Protein AF-A0A9J6H003-F1 (afdb_monomer_lite)

Organism: Haemaphysalis longicornis (NCBI:txid44386)

Secondary structure (DSSP, 8-state):
--PPEEEEES-HHHHHHHHTT---HHHHHTS-S--SS-EEEEE--TT--PPTTSS---HHHHHHHHHHHHHHSS---SSS---------SHHHHHHHHHHHT-SSPPPPTTS-HHHHHHHHHHHTT----HHHHHHH-TTT--------EETTEE-----

Sequence (160 aa):
MNWDFTVLSDSRTAVASYARNSVCGTAASLLPERKETTTHIRWFPAHVGGIAGFTVNRNEEADAIARELAHHAVPPCPSSAAEIMEPLTNYGDILHWHRAGRRALPPPHPRLKRGKAILLRQLQTGSVLTPALARHVCPGTYESAVCARYWAGEAITSME

Structure (mmCIF, N/CA/C/O backbone):
data_AF-A0A9J6H003-F1
#
_entry.id   AF-A0A9J6H003-F1
#
loop_
_atom_site.group_PDB
_atom_site.id
_atom_site.type_symbol
_atom_site.label_atom_id
_atom_site.label_alt_id
_atom_site.label_comp_id
_atom_site.label_asym_id
_atom_site.label_entity_id
_atom_site.label_seq_id
_atom_site.pdbx_PDB_ins_code
_atom_site.Cartn_x
_atom_site.Cartn_y
_atom_site.Cartn_z
_atom_site.occupancy
_atom_site.B_iso_or_equiv
_atom_site.auth_seq_id
_atom_site.auth_comp_id
_atom_site.auth_asym_id
_atom_site.auth_atom_id
_atom_site.pdbx_PDB_model_num
ATOM 1 N N . MET A 1 1 ? -18.321 -4.145 41.284 1.00 48.47 1 MET A N 1
ATOM 2 C CA . MET A 1 1 ? -19.223 -3.714 40.193 1.00 48.47 1 MET A CA 1
ATOM 3 C C . MET A 1 1 ? -18.526 -4.104 38.902 1.00 48.47 1 MET A C 1
ATOM 5 O O . MET A 1 1 ? -17.523 -3.480 38.578 1.00 48.47 1 MET A O 1
ATOM 9 N N . ASN A 1 2 ? -18.950 -5.193 38.254 1.00 58.94 2 ASN A N 1
ATOM 10 C CA . ASN A 1 2 ? -18.374 -5.586 36.967 1.00 58.94 2 ASN A CA 1
ATOM 11 C C . ASN A 1 2 ? -18.981 -4.691 35.894 1.00 58.94 2 ASN A C 1
ATOM 13 O O . ASN A 1 2 ? -20.190 -4.713 35.679 1.00 58.94 2 ASN A O 1
ATOM 17 N N . TRP A 1 3 ? -18.141 -3.862 35.286 1.00 63.03 3 TRP A N 1
ATOM 18 C CA . TRP A 1 3 ? -18.507 -3.084 34.115 1.00 63.03 3 TRP A CA 1
ATOM 19 C C . TRP A 1 3 ? -18.199 -3.927 32.883 1.00 63.03 3 TRP A C 1
ATOM 21 O O . TRP A 1 3 ? -17.039 -4.278 32.654 1.00 63.03 3 TRP A O 1
ATOM 31 N N . ASP A 1 4 ? -19.237 -4.247 32.117 1.00 76.44 4 ASP A N 1
ATOM 32 C CA . ASP A 1 4 ? -19.085 -4.874 30.810 1.00 76.44 4 ASP A CA 1
ATOM 33 C C . ASP A 1 4 ? -18.823 -3.778 29.773 1.00 76.44 4 ASP A C 1
ATOM 35 O O . ASP A 1 4 ? -19.652 -2.891 29.554 1.00 76.44 4 ASP A O 1
ATOM 39 N N . PHE A 1 5 ? -17.655 -3.824 29.131 1.00 80.75 5 PHE A N 1
ATOM 40 C CA . PHE A 1 5 ? -17.269 -2.862 28.098 1.00 80.75 5 PHE A CA 1
ATOM 41 C C . PHE A 1 5 ? -17.395 -3.488 26.713 1.00 80.75 5 PHE A C 1
ATOM 43 O O . PHE A 1 5 ? -16.940 -4.606 26.487 1.00 80.75 5 PHE A O 1
ATOM 50 N N . THR A 1 6 ? -17.972 -2.756 25.759 1.00 84.50 6 THR A N 1
ATOM 51 C CA . THR A 1 6 ? -17.977 -3.155 24.345 1.00 84.50 6 THR A CA 1
ATOM 52 C C . THR A 1 6 ? -17.136 -2.182 23.530 1.00 84.50 6 THR A C 1
ATOM 54 O O . THR A 1 6 ? -17.440 -0.994 23.476 1.00 84.50 6 THR A O 1
ATOM 57 N N . VAL A 1 7 ? -16.096 -2.697 22.878 1.00 86.00 7 VAL A N 1
ATOM 58 C CA . VAL A 1 7 ? -15.263 -1.976 21.914 1.00 86.00 7 VAL A CA 1
ATOM 59 C C . VAL A 1 7 ? -15.771 -2.297 20.511 1.00 86.00 7 VAL A C 1
ATOM 61 O O . VAL A 1 7 ? -15.875 -3.467 20.133 1.00 86.00 7 VAL A O 1
ATOM 64 N N . LEU A 1 8 ? -16.092 -1.259 19.742 1.00 87.19 8 LEU A N 1
ATOM 65 C CA . LEU A 1 8 ? -16.487 -1.378 18.341 1.00 87.19 8 LEU A CA 1
ATOM 66 C C . LEU A 1 8 ? -15.276 -1.113 17.445 1.00 87.19 8 LEU A C 1
ATOM 68 O O . LEU A 1 8 ? -14.487 -0.214 17.726 1.00 87.19 8 LEU A O 1
ATOM 72 N N . SER A 1 9 ? -15.127 -1.902 16.383 1.00 88.31 9 SER A N 1
ATOM 73 C CA . SER A 1 9 ? -14.101 -1.688 15.360 1.00 88.31 9 SER A CA 1
ATOM 74 C C . SER A 1 9 ? -14.612 -2.110 13.989 1.00 88.31 9 SER A C 1
ATOM 76 O O . SER A 1 9 ? -15.258 -3.149 13.848 1.00 88.31 9 SER A O 1
ATOM 78 N N . ASP A 1 10 ? -14.279 -1.338 12.964 1.00 90.25 10 ASP A N 1
ATOM 79 C CA . ASP A 1 10 ? -14.532 -1.670 11.562 1.00 90.25 10 ASP A CA 1
ATOM 80 C C . ASP A 1 10 ? -13.473 -2.566 10.915 1.00 90.25 10 ASP A C 1
ATOM 82 O O . ASP A 1 10 ? -13.725 -3.195 9.879 1.00 90.25 10 ASP A O 1
ATOM 86 N N . SER A 1 11 ? -12.326 -2.734 11.571 1.00 89.50 11 SER A N 1
ATOM 87 C CA . SER A 1 11 ? -11.263 -3.625 11.130 1.00 89.50 11 SER A CA 1
ATOM 88 C C . SER A 1 11 ? -11.630 -5.086 11.392 1.00 89.50 11 SER A C 1
ATOM 90 O O . SER A 1 11 ? -11.302 -5.686 12.420 1.00 89.50 11 SER A O 1
ATOM 92 N N . ARG A 1 12 ? -12.305 -5.704 10.416 1.00 89.12 12 ARG A N 1
ATOM 93 C CA . ARG A 1 12 ? -12.687 -7.127 10.462 1.00 89.12 12 ARG A CA 1
ATOM 94 C C . ARG A 1 12 ? -11.489 -8.038 10.729 1.00 89.12 12 ARG A C 1
ATOM 96 O O . ARG A 1 12 ? -11.616 -9.036 11.436 1.00 89.12 12 ARG A O 1
ATOM 103 N N . THR A 1 13 ? -10.332 -7.698 10.167 1.00 87.94 13 THR A N 1
ATOM 104 C CA . THR A 1 13 ? -9.086 -8.444 10.356 1.00 87.94 13 THR A CA 1
ATOM 105 C C . THR A 1 13 ? -8.577 -8.330 11.788 1.00 87.94 13 THR A C 1
ATOM 107 O O . THR A 1 13 ? -8.220 -9.357 12.361 1.00 87.94 13 THR A O 1
ATOM 110 N N . ALA A 1 14 ? -8.602 -7.142 12.402 1.00 87.44 14 ALA A N 1
ATOM 111 C CA . ALA A 1 14 ? -8.199 -6.964 13.797 1.00 87.44 14 ALA A CA 1
ATOM 112 C C . ALA A 1 14 ? -9.108 -7.747 14.755 1.00 87.44 14 ALA A C 1
ATOM 114 O O . ALA A 1 14 ? -8.608 -8.507 15.584 1.00 87.44 14 ALA A O 1
ATOM 115 N N . VAL A 1 15 ? -10.433 -7.649 14.584 1.00 90.25 15 VAL A N 1
ATOM 116 C CA . VAL A 1 15 ? -11.408 -8.389 15.407 1.00 90.25 15 VAL A CA 1
ATOM 117 C C . VAL A 1 15 ? -11.217 -9.901 15.261 1.00 90.25 15 VAL A C 1
ATOM 119 O O . VAL A 1 15 ? -11.149 -10.621 16.256 1.00 90.25 15 VAL A O 1
ATOM 122 N N . ALA A 1 16 ? -11.069 -10.397 14.029 1.00 88.94 16 ALA A N 1
ATOM 123 C CA . ALA A 1 16 ? -10.865 -11.822 13.772 1.00 88.94 16 ALA A CA 1
ATOM 124 C C . ALA A 1 16 ? -9.520 -12.344 14.300 1.00 88.94 16 ALA A C 1
ATOM 126 O O . ALA A 1 16 ? -9.416 -13.510 14.675 1.00 88.94 16 ALA A O 1
ATOM 127 N N . SER A 1 17 ? -8.471 -11.525 14.276 1.00 87.31 17 SER A N 1
ATOM 128 C CA . SER A 1 17 ? -7.152 -11.875 14.811 1.00 87.31 17 SER A CA 1
ATOM 129 C C . SER A 1 17 ? -7.155 -11.893 16.341 1.00 87.31 17 SER A C 1
ATOM 131 O O . SER A 1 17 ? -6.656 -12.850 16.930 1.00 87.31 17 SER A O 1
ATOM 133 N N . TYR A 1 18 ? -7.814 -10.922 16.981 1.00 86.62 18 TYR A N 1
ATOM 134 C CA . TYR A 1 18 ? -8.021 -10.916 18.430 1.00 86.62 18 TYR A CA 1
ATOM 135 C C . TYR A 1 18 ? -8.822 -12.137 18.900 1.00 86.62 18 TYR A C 1
ATOM 137 O O . TYR A 1 18 ? -8.387 -12.838 19.806 1.00 86.62 18 TYR A O 1
ATOM 145 N N . ALA A 1 19 ? -9.933 -12.463 18.229 1.00 88.56 19 ALA A N 1
ATOM 146 C CA . ALA A 1 19 ? -10.750 -13.638 18.553 1.00 88.56 19 ALA A CA 1
ATOM 147 C C . ALA A 1 19 ? -9.991 -14.975 18.429 1.00 88.56 19 ALA A C 1
ATOM 149 O O . ALA A 1 19 ? -10.378 -15.969 19.037 1.00 88.56 19 ALA A O 1
ATOM 150 N N . ARG A 1 20 ? -8.905 -15.006 17.645 1.00 90.00 20 ARG A N 1
ATOM 151 C CA . ARG A 1 20 ? -8.007 -16.159 17.484 1.00 90.00 20 ARG A CA 1
ATOM 152 C C . ARG A 1 20 ? -6.785 -16.113 18.411 1.00 90.00 20 ARG A C 1
ATOM 154 O O . ARG A 1 20 ? -5.871 -16.907 18.217 1.00 90.00 20 ARG A O 1
ATOM 161 N N . ASN A 1 21 ? -6.734 -15.191 19.376 1.00 84.25 21 ASN A N 1
ATOM 162 C CA . ASN A 1 21 ? -5.571 -14.937 20.239 1.00 84.25 21 ASN A CA 1
ATOM 163 C C . ASN A 1 21 ? -4.272 -14.658 19.456 1.00 84.25 21 ASN A C 1
ATOM 165 O O . ASN A 1 21 ? -3.177 -15.003 19.891 1.00 84.25 21 ASN A O 1
ATOM 169 N N . SER A 1 22 ? -4.391 -14.032 18.285 1.00 86.31 22 SER A N 1
ATOM 170 C CA . SER A 1 22 ? -3.285 -13.781 17.363 1.00 86.31 22 SER A CA 1
ATOM 171 C C . SER A 1 22 ? -3.078 -12.278 17.195 1.00 86.31 22 SER A C 1
ATOM 173 O O . SER A 1 22 ? -3.548 -11.685 16.227 1.00 86.31 22 SER A O 1
ATOM 175 N N . VAL A 1 23 ? -2.364 -11.652 18.126 1.00 84.31 23 VAL A N 1
ATOM 176 C CA . VAL A 1 23 ? -2.003 -10.224 18.079 1.00 84.31 23 VAL A CA 1
ATOM 177 C C . VAL A 1 23 ? -0.490 -10.050 17.920 1.00 84.31 23 VAL A C 1
ATOM 179 O O . VAL A 1 23 ? 0.281 -10.925 18.308 1.00 84.31 23 VAL A O 1
ATOM 182 N N . CYS A 1 24 ? -0.043 -8.940 17.324 1.00 82.75 24 CYS A N 1
ATOM 183 C CA . CYS A 1 24 ? 1.391 -8.659 17.209 1.00 82.75 24 CYS A CA 1
ATOM 184 C C . CYS A 1 24 ? 2.009 -8.365 18.588 1.00 82.75 24 CYS A C 1
ATOM 186 O O . CYS A 1 24 ? 1.313 -7.914 19.498 1.00 82.75 24 CYS A O 1
ATOM 188 N N . GLY A 1 25 ? 3.322 -8.577 18.738 1.00 83.31 25 GLY A N 1
ATOM 189 C CA . GLY A 1 25 ? 4.016 -8.399 20.022 1.00 83.31 25 GLY A CA 1
ATOM 190 C C . GLY A 1 25 ? 3.841 -7.001 20.626 1.00 83.31 25 GLY A C 1
ATOM 191 O O . GLY A 1 25 ? 3.591 -6.878 21.819 1.00 83.31 25 GLY A O 1
ATOM 192 N N . THR A 1 26 ? 3.862 -5.955 19.795 1.00 84.44 26 THR A N 1
ATOM 193 C CA . THR A 1 26 ? 3.612 -4.571 20.227 1.00 84.44 26 THR A CA 1
ATOM 194 C C . THR A 1 26 ? 2.189 -4.372 20.752 1.00 84.44 26 THR A C 1
ATOM 196 O O . THR A 1 26 ? 1.994 -3.713 21.767 1.00 84.44 26 THR A O 1
ATOM 199 N N . ALA A 1 27 ? 1.181 -4.960 20.102 1.00 82.50 27 ALA A N 1
ATOM 200 C CA . ALA A 1 27 ? -0.195 -4.893 20.590 1.00 82.50 27 ALA A CA 1
ATOM 201 C C . ALA A 1 27 ? -0.365 -5.698 21.885 1.00 82.50 27 ALA A C 1
ATOM 203 O O . ALA A 1 27 ? -1.049 -5.245 22.797 1.00 82.50 27 ALA A O 1
ATOM 204 N N . ALA A 1 28 ? 0.299 -6.853 21.994 1.00 83.44 28 ALA A N 1
ATOM 205 C CA . ALA A 1 28 ? 0.301 -7.659 23.209 1.00 83.44 28 ALA A CA 1
ATOM 206 C C . ALA A 1 28 ? 0.925 -6.910 24.396 1.00 83.44 28 ALA A C 1
ATOM 208 O O . ALA A 1 28 ? 0.363 -6.952 25.484 1.00 83.44 28 ALA A O 1
ATOM 209 N N . SER A 1 29 ? 2.020 -6.166 24.190 1.00 85.50 29 SER A N 1
ATOM 210 C CA . SER A 1 29 ? 2.653 -5.375 25.259 1.00 85.50 29 SER A CA 1
ATOM 211 C C . SER A 1 29 ? 1.799 -4.210 25.768 1.00 85.50 29 SER A C 1
ATOM 213 O O . SER A 1 29 ? 2.062 -3.690 26.846 1.00 85.50 29 SER A O 1
ATOM 215 N N . LEU A 1 30 ? 0.788 -3.786 25.001 1.00 83.00 30 LEU A N 1
ATOM 216 C CA . LEU A 1 30 ? -0.168 -2.756 25.417 1.00 83.00 30 LEU A CA 1
ATOM 217 C C . LEU A 1 30 ? -1.341 -3.331 26.224 1.00 83.00 30 LEU A C 1
ATOM 219 O O . LEU A 1 30 ? -2.096 -2.568 26.829 1.00 83.00 30 LEU A O 1
ATOM 223 N N . LEU A 1 31 ? -1.526 -4.656 26.224 1.00 77.31 31 LEU A N 1
ATOM 224 C CA . LEU A 1 31 ? -2.578 -5.289 27.007 1.00 77.31 31 LEU A CA 1
ATOM 225 C C . LEU A 1 31 ? -2.167 -5.293 28.489 1.00 77.31 31 LEU A C 1
ATOM 227 O O . LEU A 1 31 ? -1.088 -5.783 28.821 1.00 77.31 31 LEU A O 1
ATOM 231 N N . PRO A 1 32 ? -3.002 -4.759 29.396 1.00 73.88 32 PRO A N 1
ATOM 232 C CA . PRO A 1 32 ? -2.693 -4.768 30.820 1.00 73.88 32 PRO A CA 1
ATOM 233 C C . PRO A 1 32 ? -2.683 -6.204 31.366 1.00 73.88 32 PRO A C 1
ATOM 235 O O . PRO A 1 32 ? -3.500 -7.028 30.955 1.00 73.88 32 PRO A O 1
ATOM 238 N N . GLU A 1 33 ? -1.814 -6.486 32.343 1.00 70.00 33 GLU A N 1
ATOM 239 C CA . GLU A 1 33 ? -1.591 -7.847 32.870 1.00 70.00 33 GLU A CA 1
ATOM 240 C C . GLU A 1 33 ? -2.821 -8.493 33.535 1.00 70.00 33 GLU A C 1
ATOM 242 O O . GLU A 1 33 ? -2.880 -9.714 33.663 1.00 70.00 33 GLU A O 1
ATOM 247 N N . ARG A 1 34 ? -3.844 -7.719 33.910 1.00 57.72 34 ARG A N 1
ATOM 248 C CA . ARG A 1 34 ? -5.201 -8.205 34.211 1.00 57.72 34 ARG A CA 1
ATOM 249 C C . ARG A 1 34 ? -6.109 -7.015 34.497 1.00 57.72 34 ARG A C 1
ATOM 251 O O . ARG A 1 34 ? -5.779 -6.171 35.324 1.00 57.72 34 ARG A O 1
ATOM 258 N N . LYS A 1 35 ? -7.292 -6.979 33.886 1.00 57.75 35 LYS A N 1
ATOM 259 C CA . LYS A 1 35 ? -8.433 -6.218 34.411 1.00 57.75 35 LYS A CA 1
ATOM 260 C C . LYS A 1 35 ? -9.584 -7.186 34.643 1.00 57.75 35 LYS A C 1
ATOM 262 O O . LYS A 1 35 ? -9.891 -7.991 33.773 1.00 57.75 35 LYS A O 1
ATOM 267 N N . GLU A 1 36 ? -10.228 -7.081 35.800 1.00 59.22 36 GLU A N 1
ATOM 268 C CA . GLU A 1 36 ? -11.414 -7.859 36.207 1.00 59.22 36 GLU A CA 1
ATOM 269 C C . GLU A 1 36 ? -12.683 -7.504 35.398 1.00 59.22 36 GLU A C 1
ATOM 271 O O . GLU A 1 36 ? -13.794 -7.886 35.756 1.00 59.22 36 GLU A O 1
ATOM 276 N N . THR A 1 37 ? -12.539 -6.752 34.304 1.00 67.94 37 THR A N 1
ATOM 277 C CA . THR A 1 37 ? -13.636 -6.249 33.477 1.00 67.94 37 THR A CA 1
ATOM 278 C C . THR A 1 37 ? -13.802 -7.104 32.229 1.00 67.94 37 THR A C 1
ATOM 280 O O . THR A 1 37 ? -12.900 -7.162 31.386 1.00 67.94 37 THR A O 1
ATOM 283 N N . THR A 1 38 ? -14.973 -7.714 32.066 1.00 77.62 38 THR A N 1
ATOM 284 C CA . THR A 1 38 ? -15.348 -8.392 30.824 1.00 77.62 38 THR A CA 1
ATOM 285 C C . THR A 1 38 ? -15.376 -7.368 29.688 1.00 77.62 38 THR A C 1
ATOM 287 O O . THR A 1 38 ? -16.140 -6.405 29.716 1.00 77.62 38 THR A O 1
ATOM 290 N N . THR A 1 39 ? -14.506 -7.545 28.692 1.00 79.94 39 THR A N 1
ATOM 291 C CA . THR A 1 39 ? -14.450 -6.671 27.511 1.00 79.94 39 THR A CA 1
ATOM 292 C C . THR A 1 39 ? -14.837 -7.469 26.274 1.00 79.94 39 THR A C 1
ATOM 294 O O . THR A 1 39 ? -14.245 -8.506 25.983 1.00 79.94 39 THR A O 1
ATOM 297 N N . HIS A 1 40 ? -15.825 -6.983 25.529 1.00 85.50 40 HIS A N 1
ATOM 298 C CA . HIS A 1 40 ? -16.259 -7.550 24.260 1.00 85.50 40 HIS A CA 1
ATOM 299 C C . HIS A 1 40 ? -15.758 -6.689 23.108 1.00 85.50 40 HIS A C 1
ATOM 301 O O . HIS A 1 40 ? -15.971 -5.481 23.099 1.00 85.50 40 HIS A O 1
ATOM 307 N N . ILE A 1 41 ? -15.147 -7.308 22.102 1.00 87.81 41 ILE A N 1
ATOM 308 C CA . ILE A 1 41 ? -14.812 -6.630 20.848 1.00 87.81 41 ILE A CA 1
ATOM 309 C C . ILE A 1 41 ? -15.818 -7.081 19.793 1.00 87.81 41 ILE A C 1
ATOM 311 O O . ILE A 1 41 ? -15.992 -8.282 19.576 1.00 87.81 41 ILE A O 1
ATOM 315 N N . ARG A 1 42 ? -16.500 -6.133 19.145 1.00 87.31 42 ARG A N 1
ATOM 316 C CA . ARG A 1 42 ? -17.469 -6.414 18.079 1.00 87.31 42 ARG A CA 1
ATOM 317 C C . ARG A 1 42 ? -17.073 -5.706 16.796 1.00 87.31 42 ARG A C 1
ATOM 319 O O . ARG A 1 42 ? -16.716 -4.530 16.804 1.00 87.31 42 ARG A O 1
ATOM 326 N N . TRP A 1 43 ? -17.177 -6.439 15.693 1.00 89.69 43 TRP A N 1
ATOM 327 C CA . TRP A 1 43 ? -17.041 -5.847 14.373 1.00 89.69 43 TRP A CA 1
ATOM 328 C C . TRP A 1 43 ? -18.290 -5.033 14.027 1.00 89.69 43 TRP A C 1
ATOM 330 O O . TRP A 1 43 ? -19.410 -5.491 14.263 1.00 89.69 43 TRP A O 1
ATOM 340 N N . PHE A 1 44 ? -18.087 -3.851 13.455 1.00 84.56 44 PHE A N 1
ATOM 341 C CA . PHE A 1 44 ? -19.148 -2.964 12.998 1.00 84.56 44 PHE A CA 1
ATOM 342 C C . PHE A 1 44 ? -18.783 -2.393 11.619 1.00 84.56 44 PHE A C 1
ATOM 344 O O . PHE A 1 44 ? -17.635 -2.022 11.417 1.00 84.56 44 PHE A O 1
ATOM 351 N N . PRO A 1 45 ? -19.695 -2.326 10.640 1.00 81.75 45 PRO A N 1
ATOM 352 C CA . PRO A 1 45 ? -19.355 -1.827 9.307 1.00 81.75 45 PRO A CA 1
ATOM 353 C C . PRO A 1 45 ? -18.973 -0.333 9.310 1.00 81.75 45 PRO A C 1
ATOM 355 O O . PRO A 1 45 ? -19.614 0.482 9.972 1.00 81.75 45 PRO A O 1
ATOM 358 N N . ALA A 1 46 ? -17.946 0.034 8.537 1.00 79.56 46 ALA A N 1
ATOM 359 C CA . ALA A 1 46 ? -17.495 1.421 8.395 1.00 79.56 46 ALA A CA 1
ATOM 360 C C . ALA A 1 46 ? -18.544 2.309 7.700 1.00 79.56 46 ALA A C 1
ATOM 362 O O . ALA A 1 46 ? -19.262 1.844 6.815 1.00 79.56 46 ALA A O 1
ATOM 363 N N . HIS A 1 47 ? -18.581 3.594 8.067 1.00 75.19 47 HIS A N 1
ATOM 364 C CA . HIS A 1 47 ? -19.367 4.652 7.408 1.00 75.19 47 HIS A CA 1
ATOM 365 C C . HIS A 1 47 ? -20.887 4.414 7.319 1.00 75.19 47 HIS A C 1
ATOM 367 O O . HIS A 1 47 ? -21.550 4.899 6.403 1.00 75.19 47 HIS A O 1
ATOM 373 N N . VAL A 1 48 ? -21.454 3.632 8.244 1.00 70.62 48 VAL A N 1
ATOM 374 C CA . VAL A 1 48 ? -22.900 3.331 8.268 1.00 70.62 48 VAL A CA 1
ATOM 375 C C . VAL A 1 48 ? -23.679 4.331 9.143 1.00 70.62 48 VAL A C 1
ATOM 377 O O . VAL A 1 48 ? -24.892 4.204 9.293 1.00 70.62 48 VAL A O 1
ATOM 380 N N . GLY A 1 49 ? -23.020 5.346 9.720 1.00 69.25 49 GLY A N 1
ATOM 381 C CA . GLY A 1 49 ? -23.653 6.275 10.655 1.00 69.25 49 GLY A CA 1
ATOM 382 C C . GLY A 1 49 ? -24.284 5.554 11.854 1.00 69.25 49 GLY A C 1
ATOM 383 O O . GLY A 1 49 ? -23.761 4.546 12.342 1.00 69.25 49 GLY A O 1
ATOM 384 N N . GLY A 1 50 ? -25.420 6.063 12.340 1.00 64.19 50 GLY A N 1
ATOM 385 C CA . GLY A 1 50 ? -26.201 5.440 13.413 1.00 64.19 50 GLY A CA 1
ATOM 386 C C . GLY A 1 50 ? -27.181 4.388 12.886 1.00 64.19 50 GLY A C 1
ATOM 387 O O . GLY A 1 50 ? -28.121 4.720 12.169 1.00 64.19 50 GLY A O 1
ATOM 388 N N . ILE A 1 51 ? -27.011 3.127 13.287 1.00 60.25 51 ILE A N 1
ATOM 389 C CA . ILE A 1 51 ? -27.989 2.066 13.007 1.00 60.25 51 ILE A CA 1
ATOM 390 C C . ILE A 1 51 ? -29.074 2.098 14.090 1.00 60.25 51 ILE A C 1
ATOM 392 O O . ILE A 1 51 ? -28.770 2.036 15.284 1.00 60.25 51 ILE A O 1
ATOM 396 N N . ALA A 1 52 ? -30.345 2.172 13.683 1.00 55.81 52 ALA A N 1
ATOM 397 C CA . ALA A 1 52 ? -31.479 2.136 14.604 1.00 55.81 52 ALA A CA 1
ATOM 398 C C . ALA A 1 52 ? -31.437 0.869 15.483 1.00 55.81 52 ALA A C 1
ATOM 400 O O . ALA A 1 52 ? -31.362 -0.247 14.973 1.00 55.81 52 ALA A O 1
ATOM 401 N N . GLY A 1 53 ? -31.476 1.048 16.807 1.00 61.03 53 GLY A N 1
ATOM 402 C CA . GLY A 1 53 ? -31.448 -0.047 17.787 1.00 61.03 53 GLY A CA 1
ATOM 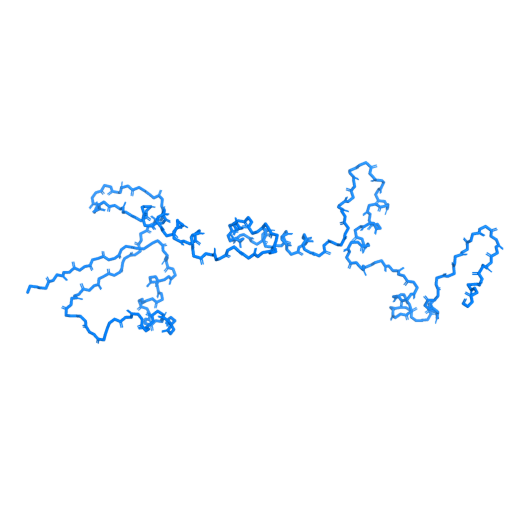403 C C . GLY A 1 53 ? -30.069 -0.390 18.365 1.00 61.03 53 GLY A C 1
ATOM 404 O O . GLY A 1 53 ? -29.998 -1.202 19.284 1.00 61.03 53 GLY A O 1
ATOM 405 N N . PHE A 1 54 ? -28.989 0.243 17.897 1.00 58.56 54 PHE A N 1
ATOM 406 C CA . PHE A 1 54 ? -27.659 0.131 18.505 1.00 58.56 54 PHE A CA 1
ATOM 407 C C . PHE A 1 54 ? -27.242 1.436 19.191 1.00 58.56 54 PHE A C 1
ATOM 409 O O . PHE A 1 54 ? -27.692 2.525 18.835 1.00 58.56 54 PHE A O 1
ATOM 416 N N . THR A 1 55 ? -26.367 1.321 20.194 1.00 59.25 55 THR A N 1
ATOM 417 C CA . THR A 1 55 ? -25.641 2.458 20.779 1.00 59.25 55 THR A CA 1
ATOM 418 C C . THR A 1 55 ? -25.003 3.304 19.683 1.00 59.25 55 THR A C 1
ATOM 420 O O . THR A 1 55 ? -24.510 2.751 18.700 1.00 59.25 55 THR A O 1
ATOM 423 N N . VAL A 1 56 ? -24.995 4.627 19.876 1.00 67.31 56 VAL A N 1
ATOM 424 C CA . VAL A 1 56 ? -24.403 5.616 18.962 1.00 67.31 56 VAL A CA 1
ATOM 425 C C . VAL A 1 56 ? -23.053 5.116 18.443 1.00 67.31 56 VAL A C 1
ATOM 427 O O . VAL A 1 56 ? -22.100 4.962 19.207 1.00 67.31 56 VAL A O 1
ATOM 430 N N . ASN A 1 57 ? -22.991 4.827 17.145 1.00 73.06 57 ASN A N 1
ATOM 431 C CA . ASN A 1 57 ? -21.768 4.412 16.483 1.00 73.06 57 ASN A CA 1
ATOM 432 C C . ASN A 1 57 ? -20.841 5.625 16.353 1.00 73.06 57 ASN A C 1
ATOM 434 O O . ASN A 1 57 ? -21.137 6.556 15.611 1.00 73.06 57 ASN A O 1
ATOM 438 N N . ARG A 1 58 ? -19.719 5.590 17.071 1.00 79.19 58 ARG A N 1
ATOM 439 C CA . ARG A 1 58 ? -18.668 6.617 17.030 1.00 79.19 58 ARG A CA 1
ATOM 440 C C . ARG A 1 58 ? -17.423 6.153 16.275 1.00 79.19 58 ARG A C 1
ATOM 442 O O . ARG A 1 58 ? -16.348 6.705 16.468 1.00 79.19 58 ARG A O 1
ATOM 449 N N . ASN A 1 59 ? -17.542 5.127 15.430 1.00 84.12 59 ASN A N 1
ATOM 450 C CA . ASN A 1 59 ? -16.415 4.638 14.638 1.00 84.12 59 ASN A CA 1
ATOM 451 C C . ASN A 1 59 ? -15.925 5.699 13.639 1.00 84.12 59 ASN A C 1
ATOM 453 O O . ASN A 1 59 ? -14.727 5.822 13.435 1.00 84.12 59 ASN A O 1
ATOM 457 N N . GLU A 1 60 ? -16.828 6.507 13.072 1.00 82.19 60 GLU A N 1
ATOM 458 C CA . GLU A 1 60 ? -16.453 7.634 12.200 1.00 82.19 60 GLU A CA 1
ATOM 459 C C . GLU A 1 60 ? -15.690 8.727 12.963 1.00 82.19 60 GLU A C 1
ATOM 461 O O . GLU A 1 60 ? -14.689 9.236 12.468 1.00 82.19 60 GLU A O 1
ATOM 466 N N . GLU A 1 61 ? -16.110 9.046 14.193 1.00 86.25 61 GLU A N 1
ATOM 467 C CA . GLU A 1 61 ? -15.382 9.975 15.070 1.00 86.25 61 GLU A CA 1
ATOM 468 C C . GLU A 1 61 ? -13.995 9.419 15.429 1.00 86.25 61 GLU A C 1
ATOM 470 O O . GLU A 1 61 ? -13.000 10.140 15.373 1.00 86.25 61 GLU A O 1
ATOM 475 N N . ALA A 1 62 ? -13.911 8.126 15.759 1.00 88.00 62 ALA A N 1
ATOM 476 C CA . ALA A 1 62 ? -12.649 7.458 16.063 1.00 88.00 62 ALA A CA 1
ATOM 477 C C . ALA A 1 62 ? -11.692 7.451 14.859 1.00 88.00 62 ALA A C 1
ATOM 479 O O . ALA A 1 62 ? -10.504 7.719 15.025 1.00 88.00 62 ALA A O 1
ATOM 480 N N . ASP A 1 63 ? -12.206 7.190 13.657 1.00 86.25 63 ASP A N 1
ATOM 481 C CA . ASP A 1 63 ? -11.456 7.222 12.400 1.00 86.25 63 ASP A CA 1
ATOM 482 C C . ASP A 1 63 ? -10.962 8.645 12.074 1.00 86.25 63 ASP A C 1
ATOM 484 O O . ASP A 1 63 ? -9.796 8.833 11.725 1.00 86.25 63 ASP A O 1
ATOM 488 N N . ALA A 1 64 ? -11.795 9.673 12.277 1.00 84.62 64 ALA A N 1
ATOM 489 C CA . ALA A 1 64 ? -11.394 11.071 12.105 1.00 84.62 64 ALA A CA 1
ATOM 490 C C . ALA A 1 64 ? -10.241 11.468 13.046 1.00 84.62 64 ALA A C 1
ATOM 492 O O . ALA A 1 64 ? -9.230 12.003 12.586 1.00 84.62 64 ALA A O 1
ATOM 493 N N . ILE A 1 65 ? -10.350 11.138 14.338 1.00 87.31 65 ILE A N 1
ATOM 494 C CA . ILE A 1 65 ? -9.305 11.417 15.337 1.00 87.31 65 ILE A CA 1
ATOM 495 C C . ILE A 1 65 ? -8.030 10.622 15.029 1.00 87.31 65 ILE A C 1
ATOM 497 O O . ILE A 1 65 ? -6.923 11.152 15.126 1.00 87.31 65 ILE A O 1
ATOM 501 N N . ALA A 1 66 ? -8.158 9.350 14.641 1.00 87.06 66 ALA A N 1
ATOM 502 C CA . ALA A 1 66 ? -7.011 8.519 14.292 1.00 87.06 66 ALA A CA 1
ATOM 503 C C . ALA A 1 66 ? -6.247 9.083 13.085 1.00 87.06 66 ALA A C 1
ATOM 505 O O . ALA A 1 66 ? -5.014 9.107 13.109 1.00 87.06 66 ALA A O 1
ATOM 506 N N . ARG A 1 67 ? -6.955 9.581 12.059 1.00 81.69 67 ARG A N 1
ATOM 507 C CA . ARG A 1 67 ? -6.327 10.275 10.925 1.00 81.69 67 ARG A CA 1
ATOM 508 C C . ARG A 1 67 ? -5.602 11.536 11.373 1.00 81.69 67 ARG A C 1
ATOM 510 O O . ARG A 1 67 ? -4.434 11.697 11.036 1.00 81.69 67 ARG A O 1
ATOM 517 N N . GLU A 1 68 ? -6.249 12.385 12.168 1.00 83.25 68 GLU A N 1
ATOM 518 C CA . GLU A 1 68 ? -5.637 13.607 12.704 1.00 83.25 68 GLU A CA 1
ATOM 519 C C . GLU A 1 68 ? -4.334 13.306 13.462 1.00 83.25 68 GLU A C 1
ATOM 521 O O . GLU A 1 68 ? -3.284 13.874 13.160 1.00 83.25 68 GLU A O 1
ATOM 526 N N . LEU A 1 69 ? -4.349 12.328 14.372 1.00 81.50 69 LEU A N 1
ATOM 527 C CA . LEU A 1 69 ? -3.152 11.908 15.107 1.00 81.50 69 LEU A CA 1
ATOM 528 C C . LEU A 1 69 ? -2.059 11.347 14.189 1.00 81.50 69 LEU A C 1
ATOM 530 O O . LEU A 1 69 ? -0.879 11.640 14.393 1.00 81.50 69 LEU A O 1
ATOM 534 N N . ALA A 1 70 ? -2.427 10.572 13.166 1.00 77.38 70 ALA A N 1
ATOM 535 C CA . ALA A 1 70 ? -1.474 10.066 12.184 1.00 77.38 70 ALA A CA 1
ATOM 536 C C . ALA A 1 70 ? -0.816 11.200 11.378 1.00 77.38 70 ALA A C 1
ATOM 538 O O . ALA A 1 70 ? 0.377 11.119 11.086 1.00 77.38 70 ALA A O 1
ATOM 539 N N . HIS A 1 71 ? -1.548 12.278 11.074 1.00 65.81 71 HIS A N 1
ATOM 540 C CA . HIS A 1 71 ? -0.991 13.465 10.418 1.00 65.81 71 HIS A CA 1
ATOM 541 C C . HIS A 1 71 ? 0.030 14.200 11.297 1.00 65.81 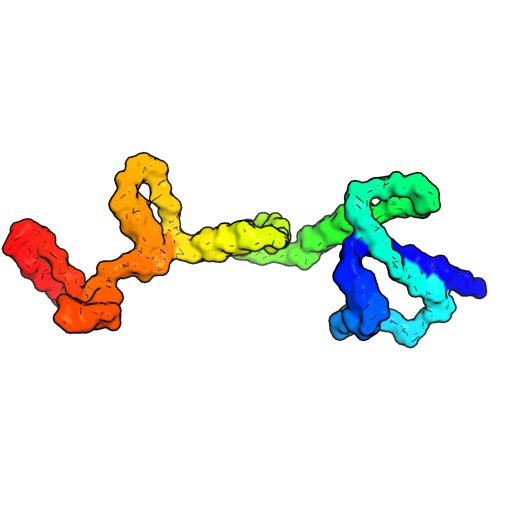71 HIS A C 1
ATOM 543 O O . HIS A 1 71 ? 1.018 14.717 10.778 1.00 65.81 71 HIS A O 1
ATOM 549 N N . HIS A 1 72 ? -0.169 14.224 12.617 1.00 62.69 72 HIS A N 1
ATOM 550 C CA . HIS A 1 72 ? 0.728 14.910 13.553 1.00 62.69 72 HIS A CA 1
ATOM 551 C C . HIS A 1 72 ? 1.952 14.087 13.983 1.00 62.69 72 HIS A C 1
ATOM 553 O O . HIS A 1 72 ? 2.954 14.663 14.404 1.00 62.69 72 HIS A O 1
ATOM 559 N N . ALA A 1 73 ? 1.900 12.756 13.888 1.00 58.78 73 ALA A N 1
ATOM 560 C CA . ALA A 1 73 ? 2.982 11.872 14.328 1.00 58.78 73 ALA A CA 1
ATOM 561 C C . ALA A 1 73 ? 4.149 11.746 13.325 1.00 58.78 73 ALA A C 1
ATOM 563 O O . ALA A 1 73 ? 5.174 11.147 13.654 1.00 58.78 73 ALA A O 1
ATOM 564 N N . VAL A 1 74 ? 4.021 12.294 12.111 1.00 54.47 74 VAL A N 1
ATOM 565 C CA . VAL A 1 74 ? 5.094 12.295 11.107 1.00 54.47 74 VAL A CA 1
ATOM 566 C C . VAL A 1 74 ? 5.983 13.526 11.336 1.00 54.47 74 VAL A C 1
ATOM 568 O O . VAL A 1 74 ? 5.536 14.642 11.068 1.00 54.47 74 VAL A O 1
ATOM 571 N N . PRO A 1 75 ? 7.241 13.387 11.808 1.00 51.62 75 PRO A N 1
ATOM 572 C CA . PRO A 1 75 ? 8.169 14.511 11.769 1.00 51.62 75 PRO A CA 1
ATOM 573 C C . PRO A 1 75 ? 8.347 14.936 10.303 1.00 51.62 75 PRO A C 1
ATOM 575 O O . PRO A 1 75 ? 8.445 14.058 9.440 1.00 51.62 75 PRO A O 1
ATOM 578 N N . PRO A 1 76 ? 8.393 16.245 9.987 1.00 45.47 76 PRO A N 1
ATOM 579 C CA . PRO A 1 76 ? 8.619 16.701 8.624 1.00 45.47 76 PRO A CA 1
ATOM 580 C C . PRO A 1 76 ? 9.974 16.167 8.159 1.00 45.47 76 PRO A C 1
ATOM 582 O O . PRO A 1 76 ? 11.030 16.649 8.563 1.00 45.47 76 PRO A O 1
ATOM 585 N N . CYS A 1 77 ? 9.947 15.121 7.339 1.00 42.88 77 CYS A N 1
ATOM 586 C CA . CYS A 1 77 ? 11.146 14.612 6.706 1.00 42.88 77 CYS A CA 1
ATOM 587 C C . CYS A 1 77 ? 11.612 15.695 5.718 1.00 42.88 77 CYS A C 1
ATOM 589 O O . CYS A 1 77 ? 10.819 16.112 4.870 1.00 42.88 77 CYS A O 1
ATOM 591 N N . PRO A 1 78 ? 12.859 16.193 5.804 1.00 46.91 78 PRO A N 1
ATOM 592 C CA . PRO A 1 78 ? 13.300 17.359 5.037 1.00 46.91 78 PRO A CA 1
ATOM 593 C C . PRO A 1 78 ? 13.549 17.066 3.548 1.00 46.91 78 PRO A C 1
ATOM 595 O O . PRO A 1 78 ? 14.103 17.903 2.840 1.00 46.91 78 PRO A O 1
ATOM 598 N N . SER A 1 79 ? 13.137 15.906 3.036 1.00 46.19 79 SER A N 1
ATOM 599 C CA . SER A 1 79 ? 13.229 15.579 1.618 1.00 46.19 79 SER A CA 1
ATOM 600 C C . SER A 1 79 ? 11.837 15.356 1.038 1.00 46.19 79 SER A C 1
ATOM 602 O O . SER A 1 79 ? 11.233 14.307 1.243 1.00 46.19 79 SER A O 1
ATOM 604 N N . SER A 1 80 ? 11.394 16.372 0.292 1.00 41.28 80 SER A N 1
ATOM 605 C CA . SER A 1 80 ? 10.342 16.360 -0.730 1.00 41.28 80 SER A CA 1
ATOM 606 C C . SER A 1 80 ? 8.989 15.788 -0.313 1.00 41.28 80 SER A C 1
ATOM 608 O O . SER A 1 80 ? 8.830 14.576 -0.256 1.00 41.28 80 SER A O 1
ATOM 610 N N . ALA A 1 81 ? 8.002 16.676 -0.155 1.00 43.50 81 ALA A N 1
ATOM 611 C CA . ALA A 1 81 ? 6.598 16.410 -0.471 1.00 43.50 81 ALA A CA 1
ATOM 612 C C . ALA A 1 81 ? 6.131 14.977 -0.162 1.00 43.50 81 ALA A C 1
ATOM 614 O O . ALA A 1 81 ? 5.663 14.261 -1.046 1.00 43.50 81 ALA A O 1
ATOM 615 N N . ALA A 1 82 ? 6.219 14.571 1.105 1.00 46.44 82 ALA A N 1
ATOM 616 C CA . ALA A 1 82 ? 5.320 13.552 1.619 1.00 46.44 82 ALA A CA 1
ATOM 617 C C . ALA A 1 82 ? 3.926 14.195 1.701 1.00 46.44 82 ALA A C 1
ATOM 619 O O . ALA A 1 82 ? 3.393 14.441 2.779 1.00 46.44 82 ALA A O 1
ATOM 620 N N . GLU A 1 83 ? 3.359 14.531 0.534 1.00 49.62 83 GLU A N 1
ATOM 621 C CA . GLU A 1 83 ? 1.919 14.479 0.368 1.00 49.62 83 GLU A CA 1
ATOM 622 C C . GLU A 1 83 ? 1.519 13.134 0.944 1.00 49.62 83 GLU A C 1
ATOM 624 O O . GLU A 1 83 ? 2.080 12.098 0.578 1.00 49.62 83 GLU A O 1
ATOM 629 N N . ILE A 1 84 ? 0.642 13.196 1.935 1.00 52.78 84 ILE A N 1
ATOM 630 C CA . ILE A 1 84 ? 0.012 12.061 2.581 1.00 52.78 84 ILE A CA 1
ATOM 631 C C . ILE A 1 84 ? -0.503 11.162 1.456 1.00 52.78 84 ILE A C 1
ATOM 633 O O . ILE A 1 84 ? -1.568 11.403 0.893 1.00 52.78 84 ILE A O 1
ATOM 637 N N . MET A 1 85 ? 0.286 10.166 1.060 1.00 56.16 85 MET A N 1
ATOM 638 C CA . MET A 1 85 ? -0.170 9.195 0.090 1.00 56.16 85 MET A CA 1
ATOM 639 C C . MET A 1 85 ? -1.143 8.325 0.860 1.00 56.16 85 MET A C 1
ATOM 641 O O . MET A 1 85 ? -0.729 7.563 1.737 1.00 56.16 85 MET A O 1
ATOM 645 N N . GLU A 1 86 ? -2.436 8.470 0.563 1.00 63.97 86 GLU A N 1
ATOM 646 C CA . GLU A 1 86 ? -3.403 7.452 0.945 1.00 63.97 86 GLU A CA 1
ATOM 647 C C . GLU A 1 86 ? -2.802 6.081 0.611 1.00 63.97 86 GLU A C 1
ATOM 649 O O . GLU A 1 86 ? -2.213 5.911 -0.468 1.00 63.97 86 GLU A O 1
ATOM 654 N N . PRO A 1 87 ? -2.874 5.112 1.538 1.00 63.84 87 PRO A N 1
ATOM 655 C CA . PRO A 1 87 ? -2.326 3.797 1.280 1.00 63.84 87 PRO A CA 1
ATOM 656 C C . PRO A 1 87 ? -2.932 3.255 -0.017 1.00 63.84 87 PRO A C 1
ATOM 658 O O . PRO A 1 87 ? -4.151 3.191 -0.174 1.00 63.84 87 PRO A O 1
ATOM 661 N N . LEU A 1 88 ? -2.069 2.882 -0.965 1.00 77.50 88 LEU A N 1
ATOM 662 C CA . LEU A 1 88 ? -2.478 2.294 -2.238 1.00 77.50 88 LEU A CA 1
ATOM 663 C C . LEU A 1 88 ? -3.114 0.929 -1.940 1.00 77.50 88 LEU A C 1
ATOM 665 O O . LEU A 1 88 ? -2.413 -0.054 -1.711 1.00 77.50 88 LEU A O 1
ATOM 669 N N . THR A 1 89 ? -4.443 0.877 -1.883 1.00 77.44 89 THR A N 1
ATOM 670 C CA . THR A 1 89 ? -5.202 -0.324 -1.487 1.00 77.44 89 THR A CA 1
ATOM 671 C C . THR A 1 89 ? -5.620 -1.185 -2.677 1.00 77.44 89 THR A C 1
ATOM 673 O O . THR A 1 89 ? -5.839 -2.387 -2.526 1.00 77.44 89 THR A O 1
ATOM 676 N N . ASN A 1 90 ? -5.697 -0.604 -3.876 1.00 84.81 90 ASN A N 1
ATOM 677 C CA . ASN A 1 90 ? -6.027 -1.315 -5.105 1.00 84.81 90 ASN A CA 1
ATOM 678 C C . ASN A 1 90 ? -4.755 -1.763 -5.840 1.00 84.81 90 ASN A C 1
ATOM 680 O O . ASN A 1 90 ? -3.808 -0.998 -6.022 1.00 84.81 90 ASN A O 1
ATOM 684 N N . TYR A 1 91 ? -4.771 -2.996 -6.349 1.00 83.62 91 TYR A N 1
ATOM 685 C CA . TYR A 1 91 ? -3.725 -3.551 -7.207 1.00 83.62 91 TYR A CA 1
ATOM 686 C C . TYR A 1 91 ? -3.346 -2.626 -8.378 1.00 83.62 91 TYR A C 1
ATOM 688 O O . TYR A 1 91 ? -2.164 -2.490 -8.703 1.00 83.62 91 TYR A O 1
ATOM 696 N N . GLY A 1 92 ? -4.333 -1.971 -9.001 1.00 89.75 92 GLY A N 1
ATOM 697 C CA . GLY A 1 92 ? -4.104 -1.033 -10.103 1.00 89.75 92 GLY A CA 1
ATOM 698 C C . GLY A 1 92 ? -3.224 0.152 -9.705 1.00 89.75 92 GLY A C 1
ATOM 699 O O . GLY A 1 92 ? -2.277 0.483 -10.424 1.00 89.75 92 GLY A O 1
ATOM 700 N N . ASP A 1 93 ? -3.485 0.726 -8.535 1.00 84.00 93 ASP A N 1
ATOM 701 C CA . ASP A 1 93 ? -2.790 1.909 -8.030 1.00 84.00 93 ASP A CA 1
ATOM 702 C C . ASP A 1 93 ? -1.390 1.549 -7.525 1.00 84.00 93 ASP A C 1
ATOM 704 O O . ASP A 1 93 ? -0.422 2.249 -7.827 1.00 84.00 93 ASP A O 1
ATOM 708 N N . ILE A 1 94 ? -1.246 0.382 -6.884 1.00 85.31 94 ILE A N 1
ATOM 709 C CA . ILE A 1 94 ? 0.056 -0.199 -6.520 1.00 85.31 94 ILE A CA 1
ATOM 710 C C . ILE A 1 94 ? 0.925 -0.374 -7.773 1.00 85.31 94 ILE A C 1
ATOM 712 O O . ILE A 1 94 ? 2.075 0.073 -7.829 1.00 85.31 94 ILE A O 1
ATOM 716 N N . LEU A 1 95 ? 0.379 -0.989 -8.829 1.00 87.06 95 LEU A N 1
ATOM 717 C CA . LEU A 1 95 ? 1.099 -1.144 -10.091 1.00 87.06 95 LEU A CA 1
ATOM 718 C C . LEU A 1 95 ? 1.427 0.199 -10.738 1.00 87.06 95 LEU A C 1
ATOM 720 O O . LEU A 1 95 ? 2.515 0.342 -11.303 1.00 87.06 95 LEU A O 1
ATOM 724 N N . HIS A 1 96 ? 0.501 1.157 -10.705 1.00 84.69 96 HIS A N 1
ATOM 725 C CA . HIS A 1 96 ? 0.729 2.487 -11.252 1.00 84.69 96 HIS A CA 1
ATOM 726 C C . HIS A 1 96 ? 1.894 3.170 -10.541 1.00 84.69 96 HIS A C 1
ATOM 728 O O . HIS A 1 96 ? 2.798 3.654 -11.217 1.00 84.69 96 HIS A O 1
ATOM 734 N N . TRP A 1 97 ? 1.926 3.125 -9.210 1.00 85.38 97 TRP A N 1
ATOM 735 C CA . TRP A 1 97 ? 2.998 3.688 -8.398 1.00 85.38 97 TRP A CA 1
ATOM 736 C C . TRP A 1 97 ? 4.357 3.073 -8.735 1.00 85.38 97 TRP A C 1
ATOM 738 O O . TRP A 1 97 ? 5.299 3.785 -9.084 1.00 85.38 97 TRP A O 1
ATOM 748 N N . HIS A 1 98 ? 4.447 1.741 -8.779 1.00 83.88 98 HIS A N 1
ATOM 749 C CA . HIS A 1 98 ? 5.690 1.067 -9.158 1.00 83.88 98 HIS A CA 1
ATOM 750 C C . HIS A 1 98 ? 6.114 1.367 -10.603 1.00 83.88 98 HIS A C 1
ATOM 752 O O . HIS A 1 98 ? 7.301 1.520 -10.890 1.00 83.88 98 HIS A O 1
ATOM 758 N N . ARG A 1 99 ? 5.165 1.445 -11.545 1.00 83.19 99 ARG A N 1
ATOM 759 C CA . ARG A 1 99 ? 5.455 1.841 -12.933 1.00 83.19 99 ARG A CA 1
ATOM 760 C C . ARG A 1 99 ? 5.913 3.291 -13.002 1.00 83.19 99 ARG A C 1
ATOM 762 O O . ARG A 1 99 ? 6.806 3.590 -13.787 1.00 83.19 99 ARG A O 1
ATOM 769 N N . ALA A 1 100 ? 5.319 4.167 -12.196 1.00 81.69 100 ALA A N 1
ATOM 770 C CA . ALA A 1 100 ? 5.663 5.572 -12.128 1.00 81.69 100 ALA A CA 1
ATOM 771 C C . ALA A 1 100 ? 7.082 5.774 -11.601 1.00 81.69 100 ALA A C 1
ATOM 773 O O . ALA A 1 100 ? 7.848 6.469 -12.261 1.00 81.69 100 ALA A O 1
ATOM 774 N N . GLY A 1 101 ? 7.446 5.095 -10.511 1.00 81.25 101 GLY A N 1
ATOM 775 C CA . GLY A 1 101 ? 8.781 5.169 -9.917 1.00 81.25 101 GLY A CA 1
ATOM 776 C C . GLY A 1 101 ? 9.897 4.612 -10.806 1.00 81.25 101 GLY A C 1
ATOM 777 O O . GLY A 1 101 ? 11.036 5.049 -10.705 1.00 81.25 101 GLY A O 1
ATOM 778 N N . ARG A 1 102 ? 9.588 3.692 -11.731 1.00 78.56 102 ARG A N 1
ATOM 779 C CA . ARG A 1 102 ? 10.571 3.178 -12.704 1.00 78.56 102 ARG A CA 1
ATOM 780 C C . ARG A 1 102 ? 10.836 4.113 -13.887 1.00 78.56 102 ARG A C 1
ATOM 782 O O . ARG A 1 102 ? 11.706 3.804 -14.694 1.00 78.56 102 ARG A O 1
ATOM 789 N N . ARG A 1 103 ? 10.085 5.209 -14.052 1.00 78.38 103 ARG A N 1
ATOM 790 C CA . ARG A 1 103 ? 10.277 6.131 -15.182 1.00 78.38 103 ARG A CA 1
ATOM 791 C C . ARG A 1 103 ? 11.433 7.086 -14.892 1.00 78.38 103 ARG A C 1
ATOM 793 O O . ARG A 1 103 ? 11.268 8.027 -14.130 1.00 78.38 103 ARG A O 1
ATOM 800 N N . ALA A 1 104 ? 12.557 6.902 -15.581 1.00 80.44 104 ALA A N 1
ATOM 801 C CA . ALA A 1 104 ? 13.657 7.875 -15.563 1.00 80.44 104 ALA A CA 1
ATOM 802 C C . ALA A 1 104 ? 13.391 9.120 -16.442 1.00 80.44 104 ALA A C 1
ATOM 804 O O . ALA A 1 104 ? 14.061 10.138 -16.305 1.00 80.44 104 ALA A O 1
ATOM 805 N N . LEU A 1 105 ? 12.426 9.038 -17.370 1.00 84.62 105 LEU A N 1
ATOM 806 C CA . LEU A 1 105 ? 12.094 10.085 -18.345 1.00 84.62 105 LEU A CA 1
ATOM 807 C C . LEU A 1 105 ? 10.572 10.338 -18.391 1.00 84.62 105 LEU A C 1
ATOM 809 O O . LEU A 1 105 ? 9.790 9.424 -18.101 1.00 84.62 105 LEU A O 1
ATOM 813 N N . PRO A 1 106 ? 10.117 11.539 -18.804 1.00 87.12 106 PRO A N 1
ATOM 814 C CA . PRO A 1 106 ? 8.693 11.865 -18.900 1.00 87.12 106 PRO A CA 1
ATOM 815 C C . PRO A 1 106 ? 7.963 10.995 -19.937 1.00 87.12 106 PRO A C 1
ATOM 817 O O . PRO A 1 106 ? 8.588 10.551 -20.907 1.00 87.12 106 PRO A O 1
ATOM 820 N N . PRO A 1 107 ? 6.645 10.747 -19.771 1.00 87.69 107 PRO A N 1
ATOM 821 C CA . PRO A 1 107 ? 5.844 9.957 -20.708 1.00 87.69 107 PRO A CA 1
ATOM 822 C C . PRO A 1 107 ? 5.874 10.535 -22.135 1.00 87.69 107 PRO A C 1
ATOM 824 O O . PRO A 1 107 ? 5.991 11.749 -22.308 1.00 87.69 107 PRO A O 1
ATOM 827 N N . PRO A 1 108 ? 5.735 9.693 -23.180 1.00 89.94 108 PRO A N 1
ATOM 828 C CA . PRO A 1 108 ? 5.677 10.181 -24.552 1.00 89.94 108 PRO A C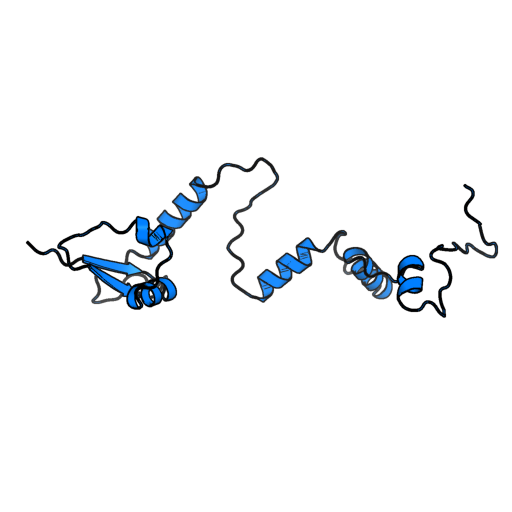A 1
ATOM 829 C C . PRO A 1 108 ? 4.473 11.098 -24.758 1.00 89.94 108 PRO A C 1
ATOM 831 O O . PRO A 1 108 ? 3.344 10.737 -24.426 1.00 89.94 108 PRO A O 1
ATOM 834 N N . HIS A 1 109 ? 4.720 12.263 -25.357 1.00 91.75 109 HIS A N 1
ATOM 835 C CA . HIS A 1 109 ? 3.667 13.208 -25.710 1.00 91.75 109 HIS A CA 1
ATOM 836 C C . HIS A 1 109 ? 2.659 12.560 -26.686 1.00 91.75 109 HIS A C 1
ATOM 838 O O . HIS A 1 109 ? 3.092 11.869 -27.613 1.00 91.75 109 HIS A O 1
ATOM 844 N N . PRO A 1 110 ? 1.339 12.808 -26.569 1.00 89.31 110 PRO A N 1
ATOM 845 C CA . PRO A 1 110 ? 0.321 12.166 -27.413 1.00 89.31 110 PRO A CA 1
ATOM 846 C C . PRO A 1 110 ? 0.520 12.368 -28.922 1.00 89.31 110 PRO A C 1
ATOM 848 O O . PRO A 1 110 ? 0.181 11.505 -29.723 1.00 89.31 110 PRO A O 1
ATOM 851 N N . ARG A 1 111 ? 1.112 13.502 -29.320 1.00 93.00 111 ARG A N 1
ATOM 852 C CA . ARG A 1 111 ? 1.418 13.825 -30.730 1.00 93.00 111 ARG A CA 1
ATOM 853 C C . ARG A 1 111 ? 2.691 13.146 -31.262 1.00 93.00 111 ARG A C 1
ATOM 855 O O . ARG A 1 111 ? 3.039 13.327 -32.427 1.00 93.00 111 ARG A O 1
ATOM 862 N N . LEU A 1 112 ? 3.422 12.405 -30.428 1.00 91.81 112 LEU A N 1
ATOM 863 C CA . LEU A 1 112 ? 4.652 11.729 -30.829 1.00 91.81 112 LEU A CA 1
ATOM 864 C C . LEU A 1 112 ? 4.322 10.495 -31.681 1.00 91.81 112 LEU A C 1
ATOM 866 O O . LEU A 1 112 ? 3.503 9.660 -31.300 1.00 91.81 112 LEU A O 1
ATOM 870 N N . LYS A 1 113 ? 4.996 10.344 -32.829 1.00 94.12 113 LYS A N 1
ATOM 871 C CA . LYS A 1 113 ? 4.826 9.162 -33.691 1.00 94.12 113 LYS A CA 1
ATOM 872 C C . LYS A 1 113 ? 5.070 7.873 -32.898 1.00 94.12 113 LYS A C 1
ATOM 874 O O . LYS A 1 113 ? 6.023 7.796 -32.119 1.00 94.12 113 LYS A O 1
ATOM 879 N N . ARG A 1 114 ? 4.268 6.835 -33.172 1.00 92.56 114 ARG A N 1
ATOM 880 C CA . ARG A 1 114 ? 4.282 5.546 -32.453 1.00 92.56 114 ARG A CA 1
ATOM 881 C C . ARG A 1 114 ? 5.687 4.972 -32.255 1.00 92.56 114 ARG A C 1
ATOM 883 O O . ARG A 1 114 ? 6.019 4.606 -31.135 1.00 92.56 114 ARG A O 1
ATOM 890 N N . GLY A 1 115 ? 6.518 4.941 -33.300 1.00 92.56 115 GLY A N 1
ATOM 891 C CA . GLY A 1 115 ? 7.887 4.413 -33.209 1.00 92.56 115 GLY A CA 1
ATOM 892 C C . GLY A 1 115 ? 8.758 5.165 -32.195 1.00 92.56 115 GLY A C 1
ATOM 893 O O . GLY A 1 115 ? 9.361 4.550 -31.321 1.00 92.56 115 GLY A O 1
ATOM 894 N N . LYS A 1 116 ? 8.739 6.504 -32.231 1.00 92.00 116 LYS A N 1
ATOM 895 C CA . LYS A 1 116 ? 9.461 7.343 -31.259 1.00 92.00 116 LYS A CA 1
ATOM 896 C C . LYS A 1 116 ? 8.900 7.188 -29.842 1.00 92.00 116 LYS A C 1
ATOM 898 O O . LYS A 1 116 ? 9.660 7.188 -28.882 1.00 92.00 116 LYS A O 1
ATOM 903 N N . ALA A 1 117 ? 7.584 7.016 -29.706 1.00 92.94 117 ALA A N 1
ATOM 904 C CA . ALA A 1 117 ? 6.951 6.770 -28.412 1.00 92.94 117 ALA A CA 1
ATOM 905 C C . ALA A 1 117 ? 7.335 5.409 -27.810 1.00 92.94 117 ALA A C 1
ATOM 907 O O . ALA A 1 117 ? 7.499 5.309 -26.598 1.00 92.94 117 ALA A O 1
ATOM 908 N N . ILE A 1 118 ? 7.490 4.369 -28.635 1.00 91.81 118 ILE A N 1
ATOM 909 C CA . ILE A 1 118 ? 7.989 3.058 -28.193 1.00 91.81 118 ILE A CA 1
ATOM 910 C C . ILE A 1 118 ? 9.442 3.179 -27.731 1.00 91.81 118 ILE A C 1
ATOM 912 O O . ILE A 1 118 ? 9.742 2.770 -26.612 1.00 91.81 118 ILE A O 1
ATOM 916 N N . LEU A 1 119 ? 10.303 3.814 -28.533 1.00 91.56 119 LEU A N 1
ATOM 917 C CA . LEU A 1 119 ? 11.706 4.027 -28.174 1.00 91.56 119 LEU A CA 1
ATOM 918 C C . LEU A 1 119 ? 11.842 4.796 -26.852 1.00 91.56 119 LEU A C 1
ATOM 920 O O . LEU A 1 119 ? 12.623 4.408 -25.991 1.00 91.56 119 LEU A O 1
ATOM 924 N N . LEU A 1 120 ? 11.033 5.841 -26.641 1.00 90.94 120 LEU A N 1
ATOM 925 C CA . LEU A 1 120 ? 11.051 6.595 -25.386 1.00 90.94 120 LEU A CA 1
ATOM 926 C C . LEU A 1 120 ? 10.628 5.741 -24.180 1.00 90.94 120 LEU A C 1
ATOM 928 O O . LEU A 1 120 ? 11.235 5.855 -23.122 1.00 90.94 120 LEU A O 1
ATOM 932 N N . ARG A 1 121 ? 9.633 4.854 -24.321 1.00 90.88 121 ARG A N 1
ATOM 933 C CA . ARG A 1 121 ? 9.238 3.923 -23.242 1.00 90.88 121 ARG A CA 1
ATOM 934 C C . ARG A 1 121 ? 10.326 2.897 -22.927 1.00 90.88 121 ARG A C 1
ATOM 936 O O . ARG A 1 121 ? 10.508 2.523 -21.769 1.00 90.88 121 ARG A O 1
ATOM 943 N N . GLN A 1 122 ? 11.058 2.456 -23.943 1.00 90.81 122 GLN A N 1
ATOM 944 C CA . GLN A 1 122 ? 12.211 1.585 -23.744 1.00 90.81 122 GLN A CA 1
ATOM 945 C C . GLN A 1 122 ? 13.338 2.332 -23.023 1.00 90.81 122 GLN A C 1
ATOM 947 O O . GLN A 1 122 ? 13.906 1.800 -22.075 1.00 90.81 122 GLN A O 1
ATOM 952 N N . LEU A 1 123 ? 13.601 3.594 -23.388 1.00 88.94 123 LEU A N 1
ATOM 953 C CA . LEU A 1 123 ? 14.580 4.443 -22.695 1.00 88.94 123 LEU A CA 1
ATOM 954 C C . LEU A 1 123 ? 14.195 4.668 -21.230 1.00 88.94 123 LEU A C 1
ATOM 956 O O . LEU A 1 123 ? 15.037 4.525 -20.353 1.00 88.94 123 LEU A O 1
ATOM 960 N N . GLN A 1 124 ? 12.915 4.944 -20.958 1.00 89.44 124 GLN A N 1
ATOM 961 C CA . GLN A 1 124 ? 12.390 5.119 -19.598 1.00 89.44 124 GLN A CA 1
ATOM 962 C C . GLN A 1 124 ? 12.676 3.932 -18.681 1.00 89.44 124 GLN A C 1
ATOM 964 O O . GLN A 1 124 ? 12.807 4.134 -17.481 1.00 89.44 124 GLN A O 1
ATOM 969 N N . THR A 1 125 ? 12.723 2.720 -19.238 1.00 87.12 125 THR A N 1
ATOM 970 C CA . THR A 1 125 ? 12.874 1.460 -18.497 1.00 87.12 125 THR A CA 1
ATOM 971 C C . THR A 1 125 ? 14.253 0.822 -18.674 1.00 87.12 125 THR A C 1
ATOM 973 O O . THR A 1 125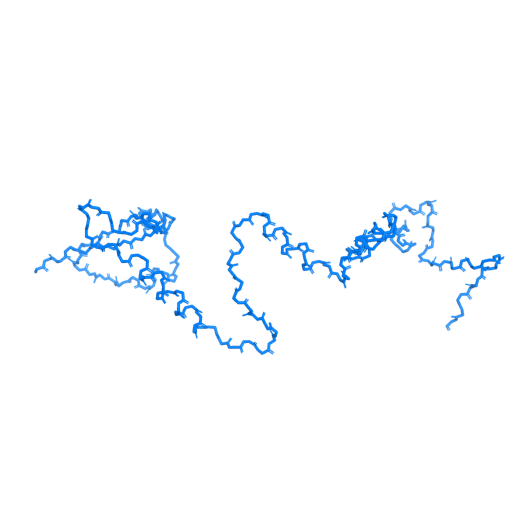 ? 14.456 -0.297 -18.214 1.00 87.12 125 THR A O 1
ATOM 976 N N . GLY A 1 126 ? 15.191 1.493 -19.355 1.00 86.06 126 GLY A N 1
ATOM 977 C CA . GLY A 1 126 ? 16.521 0.945 -19.641 1.00 86.06 126 GLY A CA 1
ATOM 978 C C . GLY A 1 126 ? 16.515 -0.293 -20.549 1.00 86.06 126 GLY A C 1
ATOM 979 O O . GLY A 1 126 ? 17.471 -1.058 -20.542 1.00 86.06 126 GLY A O 1
ATOM 980 N N . SER A 1 127 ? 15.448 -0.507 -21.325 1.00 87.62 127 SER A N 1
ATOM 981 C CA . SER A 1 127 ? 15.235 -1.706 -22.152 1.00 87.62 127 SER A CA 1
ATOM 982 C C . SER A 1 127 ? 15.496 -1.487 -23.646 1.00 87.62 127 SER A C 1
ATOM 984 O O . SER A 1 127 ? 15.131 -2.320 -24.476 1.00 87.62 127 SER A O 1
ATOM 986 N N . VAL A 1 128 ? 16.112 -0.361 -24.024 1.00 90.06 128 VAL A N 1
ATOM 987 C CA . VAL A 1 128 ? 16.550 -0.157 -25.412 1.00 90.06 128 VAL A CA 1
ATOM 988 C C . VAL A 1 128 ? 17.641 -1.163 -25.741 1.00 90.06 128 VAL A C 1
ATOM 990 O O . VAL A 1 128 ? 18.618 -1.290 -25.005 1.00 90.06 128 VAL A O 1
ATOM 993 N N . LEU A 1 129 ? 17.503 -1.828 -26.887 1.00 85.62 129 LEU A N 1
ATOM 994 C CA . LEU A 1 129 ? 18.525 -2.721 -27.416 1.00 85.62 129 LEU A CA 1
ATOM 995 C C . LEU A 1 129 ? 19.725 -1.909 -27.925 1.00 85.62 129 LEU A C 1
ATOM 997 O O . LEU A 1 129 ? 19.803 -1.542 -29.095 1.00 85.62 129 LEU A O 1
ATOM 1001 N N . THR A 1 130 ? 20.644 -1.584 -27.023 1.00 87.38 130 THR A N 1
ATOM 1002 C CA . THR A 1 130 ? 21.940 -0.982 -27.356 1.00 87.38 130 THR A CA 1
ATOM 1003 C C . THR A 1 130 ? 22.927 -2.068 -27.791 1.00 87.38 130 THR A C 1
ATOM 1005 O O . THR A 1 130 ? 22.748 -3.215 -27.397 1.00 87.38 130 THR A O 1
ATOM 1008 N N . PRO A 1 131 ? 23.996 -1.754 -28.546 1.00 85.62 131 PRO A N 1
ATOM 1009 C CA . PRO 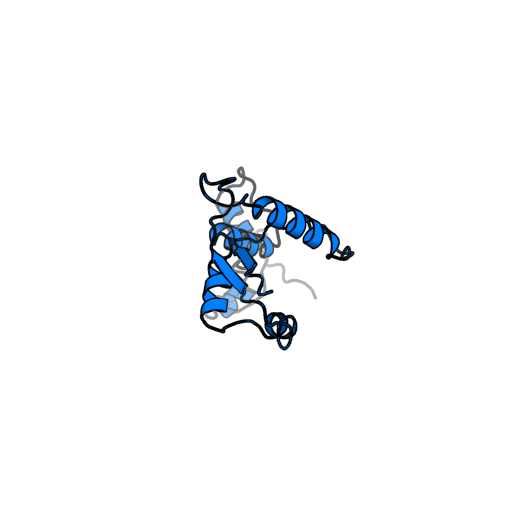A 1 131 ? 25.035 -2.733 -28.890 1.00 85.62 131 PRO A CA 1
ATOM 1010 C C . PRO A 1 131 ? 25.646 -3.426 -27.664 1.00 85.62 131 PRO A C 1
ATOM 1012 O O . PRO A 1 131 ? 25.892 -4.628 -27.690 1.00 85.62 131 PRO A O 1
ATOM 1015 N N . ALA A 1 132 ? 25.795 -2.697 -26.554 1.00 85.12 132 ALA A N 1
ATOM 1016 C CA . ALA A 1 132 ? 26.206 -3.267 -25.275 1.00 85.12 132 ALA A CA 1
ATOM 1017 C C . ALA A 1 132 ? 25.237 -4.357 -24.785 1.00 85.12 132 ALA A C 1
ATOM 1019 O O . ALA A 1 132 ? 25.672 -5.453 -24.449 1.00 85.12 132 ALA A O 1
ATOM 1020 N N . LEU A 1 133 ? 23.924 -4.096 -24.804 1.00 86.94 133 LEU A N 1
ATOM 1021 C CA . LEU A 1 133 ? 22.918 -5.094 -24.430 1.00 86.94 133 LEU A CA 1
ATOM 1022 C C . LEU A 1 133 ? 22.825 -6.227 -25.466 1.00 86.94 133 LEU A C 1
ATOM 1024 O O . LEU A 1 133 ? 22.735 -7.398 -25.112 1.00 86.94 133 LEU A O 1
ATOM 1028 N N . ALA A 1 134 ? 22.878 -5.887 -26.750 1.00 88.25 134 ALA A N 1
ATOM 1029 C CA . ALA A 1 134 ? 22.739 -6.811 -27.866 1.00 88.25 134 ALA A CA 1
ATOM 1030 C C . ALA A 1 134 ? 23.881 -7.830 -27.929 1.00 88.25 134 ALA A C 1
ATOM 1032 O O . ALA A 1 134 ? 23.622 -8.988 -28.236 1.00 88.25 134 ALA A O 1
ATOM 1033 N N . ARG A 1 135 ? 25.109 -7.446 -27.554 1.00 87.50 135 ARG A N 1
ATOM 1034 C CA . ARG A 1 135 ? 26.235 -8.381 -27.401 1.00 87.50 135 ARG A CA 1
ATOM 1035 C C . ARG A 1 135 ? 25.955 -9.470 -26.370 1.00 87.50 135 ARG A C 1
ATOM 1037 O O . ARG A 1 135 ? 26.380 -10.606 -26.546 1.00 87.50 135 ARG A O 1
ATOM 1044 N N . HIS A 1 136 ? 25.238 -9.139 -25.300 1.00 87.38 136 HIS A N 1
ATOM 1045 C CA . HIS A 1 136 ? 24.863 -10.119 -24.284 1.00 87.38 136 HIS A CA 1
ATOM 1046 C C . HIS A 1 136 ? 23.675 -10.988 -24.713 1.00 87.38 136 HIS A C 1
ATOM 1048 O O . HIS A 1 136 ? 23.645 -12.169 -24.386 1.00 87.38 136 HIS A O 1
ATOM 1054 N N . VAL A 1 137 ? 22.708 -10.423 -25.445 1.00 88.94 137 VAL A N 1
ATOM 1055 C CA . VAL A 1 137 ? 21.488 -11.137 -25.868 1.00 88.94 137 VAL A CA 1
ATOM 1056 C C . VAL A 1 137 ? 21.730 -12.017 -27.102 1.00 88.94 137 VAL A C 1
ATOM 1058 O O . VAL A 1 137 ? 21.255 -13.147 -27.152 1.00 88.94 137 VAL A O 1
ATOM 1061 N N . CYS A 1 138 ? 22.480 -11.514 -28.083 1.00 88.06 138 CYS A N 1
ATOM 1062 C CA . CYS A 1 138 ? 22.745 -12.151 -29.375 1.00 88.06 138 CYS A CA 1
ATOM 1063 C C . CYS A 1 138 ? 24.240 -12.034 -29.748 1.00 88.06 138 CYS A C 1
ATOM 1065 O O . CYS A 1 138 ? 24.584 -11.343 -30.714 1.00 88.06 138 CYS A O 1
ATOM 1067 N N . PRO A 1 139 ? 25.148 -12.711 -29.022 1.00 83.69 139 PRO A N 1
ATOM 1068 C CA . PRO A 1 139 ? 26.594 -12.559 -29.209 1.00 83.69 139 PRO A CA 1
ATOM 1069 C C . PRO A 1 139 ? 27.079 -12.933 -30.617 1.00 83.69 139 PRO A C 1
ATOM 1071 O O . PRO A 1 139 ? 28.005 -12.308 -31.118 1.00 83.69 139 PRO A O 1
ATOM 1074 N N . GLY A 1 140 ? 26.432 -13.896 -31.286 1.00 84.69 140 GLY A N 1
ATOM 1075 C CA . GLY A 1 140 ? 26.786 -14.294 -32.657 1.00 84.69 140 GLY A CA 1
ATOM 1076 C C . GLY A 1 140 ? 26.418 -13.271 -33.739 1.00 84.69 140 GLY A C 1
ATOM 1077 O O . GLY A 1 140 ? 26.819 -13.426 -34.885 1.00 84.69 140 GLY A O 1
ATOM 1078 N N . THR A 1 141 ? 25.638 -12.242 -33.401 1.00 83.88 141 THR A N 1
ATOM 1079 C CA . THR A 1 141 ? 25.256 -11.155 -34.321 1.00 83.88 141 THR A CA 1
ATOM 1080 C C . THR A 1 141 ? 25.887 -9.823 -33.916 1.00 83.88 141 THR A C 1
ATOM 1082 O O . THR A 1 141 ? 26.129 -8.972 -34.767 1.00 83.88 141 THR A O 1
ATOM 1085 N N . TYR A 1 142 ? 26.169 -9.633 -32.624 1.00 80.69 142 TYR A N 1
ATOM 1086 C CA . TYR A 1 142 ? 26.719 -8.400 -32.068 1.00 80.69 142 TYR A CA 1
ATOM 1087 C C . TYR A 1 142 ? 28.009 -8.698 -31.299 1.00 80.69 142 TYR A C 1
ATOM 1089 O O . TYR A 1 142 ? 27.992 -8.942 -30.097 1.00 80.69 142 TYR A O 1
ATOM 1097 N N . GLU A 1 143 ? 29.147 -8.658 -31.988 1.00 79.69 143 GLU A N 1
ATOM 1098 C CA . GLU A 1 143 ? 30.451 -8.977 -31.385 1.00 79.69 143 GLU A CA 1
ATOM 1099 C C . GLU A 1 143 ? 31.002 -7.839 -30.508 1.00 79.69 143 GLU A C 1
ATOM 1101 O O . GLU A 1 143 ? 31.743 -8.067 -29.548 1.00 79.69 143 GLU A O 1
ATOM 1106 N N . SER A 1 144 ? 30.609 -6.595 -30.800 1.00 80.19 144 SER A N 1
ATOM 1107 C CA . SER A 1 144 ? 31.098 -5.396 -30.121 1.00 80.19 144 SER A CA 1
ATOM 1108 C C . SER A 1 144 ? 29.992 -4.658 -29.369 1.00 80.19 144 SER A C 1
ATOM 1110 O O . SER A 1 144 ? 28.857 -4.553 -29.827 1.00 80.19 144 SER A O 1
ATOM 1112 N N . ALA A 1 145 ? 30.357 -4.098 -28.213 1.00 79.94 145 ALA A N 1
A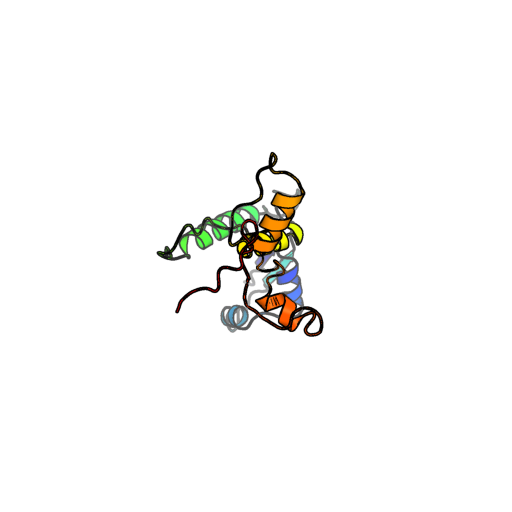TOM 1113 C CA . ALA A 1 145 ? 29.504 -3.196 -27.439 1.00 79.94 145 ALA A CA 1
ATOM 1114 C C . ALA A 1 145 ? 29.564 -1.742 -27.953 1.00 79.94 145 ALA A C 1
ATOM 1116 O O . ALA A 1 145 ? 28.839 -0.877 -27.459 1.00 79.94 145 ALA A O 1
ATOM 1117 N N . VAL A 1 146 ? 30.437 -1.465 -28.929 1.00 80.94 146 VAL A N 1
ATOM 1118 C CA . VAL A 1 146 ? 30.665 -0.124 -29.466 1.00 80.94 146 VAL A CA 1
ATOM 1119 C C . VAL A 1 146 ? 29.506 0.274 -30.372 1.00 80.94 146 VAL A C 1
ATOM 1121 O O . VAL A 1 146 ? 29.164 -0.410 -31.335 1.00 80.94 146 VAL A O 1
ATOM 1124 N N . CYS A 1 147 ? 28.907 1.425 -30.074 1.00 73.25 147 CYS A N 1
ATOM 1125 C CA . CYS A 1 147 ? 27.930 2.049 -30.952 1.00 73.25 147 CYS A CA 1
ATOM 1126 C C . CYS A 1 147 ? 28.664 2.793 -32.072 1.00 73.25 147 CYS A C 1
ATOM 1128 O O . CYS A 1 147 ? 29.049 3.950 -31.905 1.00 73.25 147 CYS A O 1
ATOM 1130 N N . ALA A 1 148 ? 28.868 2.126 -33.209 1.00 67.81 148 ALA A N 1
ATOM 1131 C CA . ALA A 1 148 ? 29.375 2.776 -34.410 1.00 67.81 148 ALA A CA 1
ATOM 1132 C C . ALA A 1 148 ? 28.321 3.772 -34.920 1.00 67.81 148 ALA A C 1
ATOM 1134 O O . ALA A 1 148 ? 27.276 3.398 -35.457 1.00 67.81 148 ALA A O 1
ATOM 1135 N N . ARG A 1 149 ? 28.567 5.068 -34.710 1.00 56.59 149 ARG A N 1
ATOM 1136 C CA . ARG A 1 149 ? 27.755 6.130 -35.304 1.00 56.59 149 ARG A CA 1
ATOM 1137 C C . ARG A 1 149 ? 28.096 6.224 -36.790 1.00 56.59 149 ARG A C 1
ATOM 1139 O O . ARG A 1 149 ? 29.036 6.914 -37.159 1.00 56.59 149 ARG A O 1
ATOM 1146 N N . TYR A 1 150 ? 27.316 5.567 -37.640 1.00 47.97 150 TYR A N 1
ATOM 1147 C CA . TYR A 1 150 ? 27.382 5.796 -39.082 1.00 47.97 150 TYR A CA 1
ATOM 1148 C C . TYR A 1 150 ? 26.609 7.075 -39.418 1.00 47.97 150 TYR A C 1
ATOM 1150 O O . TYR A 1 150 ? 25.382 7.063 -39.508 1.00 47.97 150 TYR A O 1
ATOM 1158 N N . TRP A 1 151 ? 27.315 8.193 -39.579 1.00 40.00 151 TRP A N 1
ATOM 1159 C CA . TRP A 1 151 ? 26.765 9.375 -40.241 1.00 40.00 151 TRP A CA 1
ATOM 1160 C C . TRP A 1 151 ? 27.254 9.351 -41.686 1.00 40.00 151 TRP A C 1
ATOM 1162 O O . TRP A 1 151 ? 28.441 9.491 -41.934 1.00 40.00 151 TRP A O 1
ATOM 1172 N N . ALA A 1 152 ? 26.335 9.121 -42.626 1.00 43.31 152 ALA A N 1
ATOM 1173 C CA . ALA A 1 152 ? 26.526 9.377 -44.056 1.00 43.31 152 ALA A CA 1
ATOM 1174 C C . ALA A 1 152 ? 27.867 8.905 -44.674 1.00 43.31 152 ALA A C 1
ATOM 1176 O O . ALA A 1 152 ? 28.532 9.673 -45.358 1.00 43.31 152 ALA A O 1
ATOM 1177 N N . GLY A 1 153 ? 28.225 7.628 -44.497 1.00 45.72 153 GLY A N 1
ATOM 1178 C CA . GLY A 1 153 ? 29.225 6.965 -45.349 1.00 45.72 153 GLY A CA 1
ATOM 1179 C C . GLY A 1 153 ? 30.642 6.818 -44.795 1.00 45.72 153 GLY A C 1
ATOM 1180 O O . GLY A 1 153 ? 31.423 6.115 -45.423 1.00 45.72 153 GLY A O 1
ATOM 1181 N N . GLU A 1 154 ? 30.968 7.350 -43.617 1.00 42.47 154 GLU A N 1
ATOM 1182 C CA . GLU A 1 154 ? 32.258 7.075 -42.966 1.00 42.47 154 GLU A CA 1
ATOM 1183 C C . GLU A 1 154 ? 32.079 6.683 -41.496 1.00 42.47 154 GLU A C 1
ATOM 1185 O O . GLU A 1 154 ? 31.289 7.266 -40.747 1.00 42.47 154 GLU A O 1
ATOM 1190 N N . ALA A 1 155 ? 32.796 5.633 -41.090 1.00 42.62 155 ALA A N 1
ATOM 1191 C CA . ALA A 1 155 ? 32.854 5.193 -39.707 1.00 42.62 155 ALA A CA 1
ATOM 1192 C C . ALA A 1 155 ? 33.778 6.138 -38.935 1.00 42.62 155 ALA A C 1
ATOM 1194 O O . ALA A 1 155 ? 34.995 6.085 -39.090 1.00 42.62 155 ALA A O 1
ATOM 1195 N N . ILE A 1 156 ? 33.210 6.989 -38.081 1.00 50.81 156 ILE A N 1
ATOM 1196 C CA . ILE A 1 156 ? 34.009 7.741 -37.115 1.00 50.81 156 ILE A CA 1
ATOM 1197 C C . ILE A 1 156 ? 34.358 6.773 -35.982 1.00 50.81 156 ILE A C 1
ATOM 1199 O O . ILE A 1 156 ? 33.546 6.516 -35.090 1.00 50.81 156 ILE A O 1
ATOM 1203 N N . THR A 1 157 ? 35.562 6.207 -36.034 1.00 46.00 157 THR A N 1
ATOM 1204 C CA . THR A 1 157 ? 36.221 5.633 -34.860 1.00 46.00 157 THR A CA 1
ATOM 1205 C C . THR A 1 157 ? 36.410 6.753 -33.844 1.00 46.00 157 THR A C 1
ATOM 1207 O O . THR A 1 157 ? 37.109 7.728 -34.111 1.00 46.00 157 THR A O 1
ATOM 1210 N N . SER A 1 158 ? 35.736 6.644 -32.702 1.00 39.12 158 SER A N 1
ATOM 1211 C CA . SER A 1 158 ? 35.941 7.516 -31.548 1.00 39.12 158 SER A CA 1
ATOM 1212 C C . SER A 1 158 ? 37.427 7.543 -31.180 1.00 39.12 158 SER A C 1
ATOM 1214 O O . SER A 1 158 ? 37.984 6.492 -30.865 1.00 39.12 158 SER A O 1
ATOM 1216 N N . MET A 1 159 ? 38.042 8.727 -31.266 1.00 35.38 159 MET A N 1
ATOM 1217 C CA . MET A 1 159 ? 39.351 9.022 -30.677 1.00 35.38 159 MET A CA 1
ATOM 1218 C C . MET A 1 159 ? 39.285 8.900 -29.149 1.00 35.38 159 MET A C 1
ATOM 1220 O O . MET A 1 159 ? 38.218 9.107 -28.564 1.00 35.38 159 MET A O 1
ATOM 1224 N N . GLU A 1 160 ? 40.435 8.521 -28.590 1.00 33.69 160 GLU A N 1
ATOM 1225 C CA . GLU A 1 160 ? 40.764 8.272 -27.177 1.00 33.69 160 GLU A CA 1
ATOM 1226 C C . GLU A 1 160 ? 40.237 9.312 -26.177 1.00 33.69 160 GLU A C 1
ATOM 1228 O O . GLU A 1 160 ? 40.239 10.524 -26.498 1.00 33.69 160 GLU A O 1
#

Radius of gyration: 29.45 Å; chains: 1; bounding box: 72×34×86 Å

Foldseek 3Di:
DADEEEAEDQPPVVLVCVVVVHDDPVVVVPDPPDDPHHYHYDYDHPPPADDPPDDGDCNVVVVVVVVVVVVVPDDPDVDDDPPVPDPPPDPVVVVVVVLVVLFPDDQDDPPDPPVVNVQNSCVRNVNDPQLLNCCVVPVVVRVDNDDQPDDPPDGPDDDD

pLDDT: mean 76.02, std 15.73, range [33.69, 94.12]